Protein AF-A0A1E8YA37-F1 (afdb_monomer_lite)

Radius of gyration: 16.04 Å; chains: 1; bounding box: 35×27×43 Å

Sequence (110 aa):
MLSCDSKEEVSRLTEAFLEDGQVMMPLGEYPFNPHYAWVKDKYGMTWQLFTDDSLSQLYKLEYCLLFAHKLAGLAKPALEYYGQLFNTPVLNVNEYQPGEAHDNRAKINY

Foldseek 3Di:
DAEDQDLVLLVLLQVLQVPQWAWPDDFACDPVAGTWGWIQGPLRDIDIYGYDNPDPDHDDDDDDDDADDPRALCPVVVLVSVCVSSVHDDDDWAFDDPPRDPDPSHGTDD

pLDDT: mean 89.27, std 8.87, range [57.41, 98.38]

Secondary structure (DSSP, 8-state):
-EEESSHHHHHHHHHHHHTT-EEEEEEEEETTEEEEEEEE-TTS-EEEEEE-TT-SSS----------GGGTT-HHHHHHHHHHHTT------EEPPTTT-SSTT--EE-

Structure (mmCIF, N/CA/C/O backbone):
data_AF-A0A1E8YA37-F1
#
_entry.id   AF-A0A1E8YA37-F1
#
loop_
_atom_site.group_PDB
_atom_site.id
_atom_site.type_symbol
_atom_site.label_atom_id
_atom_site.label_alt_id
_atom_site.label_comp_id
_atom_site.label_asym_id
_atom_site.label_entity_id
_atom_site.label_seq_id
_atom_site.pdbx_PDB_ins_code
_atom_site.Cartn_x
_atom_site.Cartn_y
_atom_site.Cartn_z
_atom_site.occupancy
_atom_site.B_iso_or_equiv
_atom_site.auth_seq_id
_atom_site.auth_comp_id
_atom_site.auth_asym_id
_atom_site.auth_atom_id
_atom_site.pdbx_PDB_model_num
ATOM 1 N N . MET A 1 1 ? 4.451 -1.846 9.435 1.00 86.50 1 MET A N 1
ATOM 2 C CA . MET A 1 1 ? 3.354 -1.674 10.411 1.00 86.50 1 MET A CA 1
ATOM 3 C C . MET A 1 1 ? 2.980 -0.211 10.398 1.00 86.50 1 MET A C 1
ATOM 5 O O . MET A 1 1 ? 3.887 0.601 10.255 1.00 86.50 1 MET A O 1
ATOM 9 N N . LEU A 1 2 ? 1.698 0.110 10.486 1.00 89.19 2 LEU A N 1
ATOM 10 C CA . LEU A 1 2 ? 1.201 1.468 10.357 1.00 89.19 2 LEU A CA 1
ATOM 11 C C . LEU A 1 2 ? 0.095 1.693 11.393 1.00 89.19 2 LEU A C 1
ATOM 13 O O . LEU A 1 2 ? -0.947 1.037 11.352 1.00 89.19 2 LEU A O 1
ATOM 17 N N . SER A 1 3 ? 0.363 2.609 12.315 1.00 89.06 3 SER A N 1
ATOM 18 C CA . SER A 1 3 ? -0.600 3.082 13.302 1.00 89.06 3 SER A CA 1
ATOM 19 C C . SER A 1 3 ? -1.451 4.189 12.681 1.00 89.06 3 SER A C 1
ATOM 21 O O . SER A 1 3 ? -0.897 5.146 12.143 1.00 89.06 3 SER A O 1
ATOM 23 N N . CYS A 1 4 ? -2.769 4.058 12.754 1.00 88.38 4 CYS A N 1
ATOM 24 C CA . CYS A 1 4 ? -3.746 5.004 12.225 1.00 88.38 4 CYS A CA 1
ATOM 25 C C . CYS A 1 4 ? -4.455 5.703 13.392 1.00 88.38 4 CYS A C 1
ATOM 27 O O . CYS A 1 4 ? -4.657 5.101 14.445 1.00 88.38 4 CYS A O 1
ATOM 29 N N . ASP A 1 5 ? -4.867 6.951 13.205 1.00 87.56 5 ASP A N 1
ATOM 30 C CA . ASP A 1 5 ? -5.547 7.748 14.237 1.00 87.56 5 ASP A CA 1
ATOM 31 C C . ASP A 1 5 ? -7.039 7.405 14.403 1.00 87.56 5 ASP A C 1
ATOM 33 O O . ASP A 1 5 ? -7.695 7.878 15.328 1.00 87.56 5 ASP A O 1
ATOM 37 N N . SER A 1 6 ? -7.589 6.597 13.495 1.00 89.94 6 SER A N 1
ATOM 38 C CA . SER A 1 6 ? -9.017 6.307 13.416 1.00 89.94 6 SER A CA 1
ATOM 39 C C . SER A 1 6 ? -9.287 4.930 12.813 1.00 89.94 6 SER A C 1
ATOM 41 O O . SER A 1 6 ? -8.505 4.401 12.012 1.00 89.94 6 SER A O 1
ATOM 43 N N . LYS A 1 7 ? -10.418 4.326 13.201 1.00 93.62 7 LYS A N 1
ATOM 44 C CA . LYS A 1 7 ? -10.849 3.023 12.667 1.00 93.62 7 LYS A CA 1
ATOM 45 C C . LYS A 1 7 ? -11.171 3.128 11.180 1.00 93.62 7 LYS A C 1
ATOM 47 O O . LYS A 1 7 ? -10.899 2.210 10.410 1.00 93.62 7 LYS A O 1
ATOM 52 N N . GLU A 1 8 ? -11.728 4.263 10.785 1.00 93.81 8 GLU A N 1
ATOM 53 C CA . GLU A 1 8 ? -12.087 4.613 9.419 1.00 93.81 8 GLU A CA 1
ATOM 54 C C . GLU A 1 8 ? -10.861 4.574 8.506 1.00 93.81 8 GLU A C 1
ATOM 56 O O . GLU A 1 8 ? -10.924 4.014 7.414 1.00 93.81 8 GLU A O 1
ATOM 61 N N . GLU A 1 9 ? -9.728 5.094 8.975 1.00 91.69 9 GLU A N 1
ATOM 62 C CA . GLU A 1 9 ? -8.488 5.115 8.210 1.00 91.69 9 GLU A CA 1
ATOM 63 C C . GLU A 1 9 ? -7.870 3.718 8.053 1.00 91.69 9 GLU A C 1
ATOM 65 O O . GLU A 1 9 ? -7.453 3.348 6.953 1.00 91.69 9 GLU A O 1
ATOM 70 N N . VAL A 1 10 ? -7.894 2.886 9.104 1.00 94.44 10 VAL A N 1
ATOM 71 C CA . VAL A 1 10 ? -7.513 1.465 8.988 1.00 94.44 10 VAL A CA 1
ATOM 72 C C . VAL A 1 10 ? -8.388 0.762 7.951 1.00 94.44 10 VAL A C 1
ATOM 74 O O . VAL A 1 10 ? -7.862 0.036 7.107 1.00 94.44 10 VAL A O 1
ATOM 77 N N . SER A 1 11 ? -9.709 0.970 7.992 1.00 96.25 11 SER A N 1
ATOM 78 C CA . SER A 1 11 ? -10.648 0.361 7.043 1.00 96.25 11 SER A CA 1
ATOM 79 C C . SER A 1 11 ? -10.367 0.824 5.613 1.00 96.25 11 SER A C 1
ATOM 81 O O . SER A 1 11 ? -10.209 -0.014 4.728 1.00 96.25 11 SER A O 1
ATOM 83 N N . ARG A 1 12 ? -10.195 2.136 5.397 1.00 95.81 12 ARG A N 1
ATOM 84 C CA . ARG A 1 12 ? -9.885 2.729 4.088 1.00 95.81 12 ARG A CA 1
ATOM 85 C C . ARG A 1 12 ? -8.603 2.154 3.489 1.00 95.81 12 ARG A C 1
ATOM 87 O O . ARG A 1 12 ? -8.588 1.760 2.325 1.00 95.81 12 ARG A O 1
ATOM 94 N N . LEU A 1 13 ? -7.526 2.102 4.275 1.00 95.31 13 LEU A N 1
ATOM 95 C CA . LEU A 1 13 ? -6.247 1.549 3.826 1.00 95.31 13 LEU A CA 1
ATOM 96 C C . LEU A 1 13 ? -6.347 0.046 3.562 1.00 95.31 13 LEU A C 1
ATOM 98 O O . LEU A 1 13 ? -5.807 -0.439 2.570 1.00 95.31 13 LEU A O 1
ATOM 102 N N . THR A 1 14 ? -7.067 -0.686 4.414 1.00 97.12 14 THR A N 1
ATOM 103 C CA . THR A 1 14 ? -7.304 -2.122 4.229 1.00 97.12 14 THR A CA 1
ATOM 104 C C . THR A 1 14 ? -8.021 -2.384 2.907 1.00 97.12 14 THR A C 1
ATOM 106 O O . THR A 1 14 ? -7.546 -3.194 2.117 1.00 97.12 14 THR A O 1
ATOM 109 N N . GLU A 1 15 ? -9.120 -1.680 2.631 1.00 97.50 15 GLU A N 1
ATOM 110 C CA . GLU A 1 15 ? -9.871 -1.803 1.377 1.00 97.50 15 GLU A CA 1
ATOM 111 C C . GLU A 1 15 ? -9.004 -1.461 0.160 1.00 97.50 15 GLU A C 1
ATOM 113 O O . GLU A 1 15 ? -8.945 -2.236 -0.794 1.00 97.50 15 GLU A O 1
ATOM 118 N N . ALA A 1 16 ? -8.257 -0.355 0.221 1.00 97.00 16 ALA A N 1
ATOM 119 C CA . ALA A 1 16 ? -7.397 0.081 -0.876 1.00 97.00 16 ALA A CA 1
ATOM 120 C C . ALA A 1 16 ? -6.249 -0.896 -1.179 1.00 97.00 16 ALA A C 1
ATOM 122 O O . ALA A 1 16 ? -5.881 -1.083 -2.339 1.00 97.00 16 ALA A O 1
ATOM 123 N N . PHE A 1 17 ? -5.671 -1.535 -0.159 1.00 97.06 17 PHE A N 1
ATOM 124 C CA . PHE A 1 17 ? -4.659 -2.569 -0.377 1.00 97.06 17 PHE A CA 1
ATOM 125 C C . PHE A 1 17 ? -5.252 -3.872 -0.906 1.00 97.06 17 PHE A C 1
ATOM 127 O O . PHE A 1 17 ? -4.525 -4.635 -1.539 1.00 97.06 17 PHE A O 1
ATOM 134 N N . LEU A 1 18 ? -6.541 -4.132 -0.667 1.00 97.56 18 LEU A N 1
ATOM 135 C CA . LEU A 1 18 ? -7.231 -5.341 -1.111 1.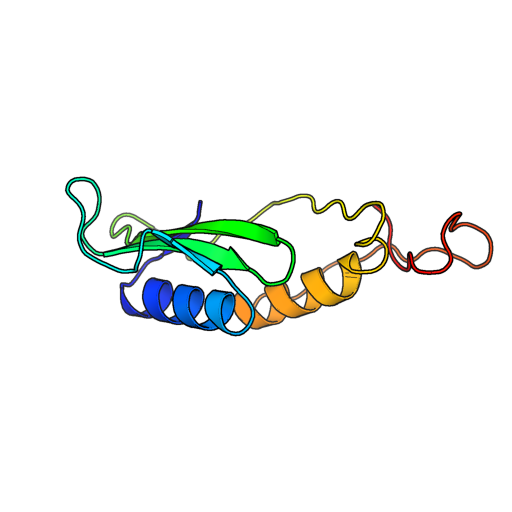00 97.56 18 LEU A CA 1
ATOM 136 C C . LEU A 1 18 ? -7.790 -5.265 -2.537 1.00 97.56 18 LEU A C 1
ATOM 138 O O . LEU A 1 18 ? -8.132 -6.321 -3.060 1.00 97.56 18 LEU A O 1
ATOM 142 N N . GLU A 1 19 ? -7.813 -4.092 -3.185 1.00 95.69 19 GLU A N 1
ATOM 143 C CA . GLU A 1 19 ? -8.285 -3.926 -4.577 1.00 95.69 19 GLU A CA 1
ATOM 144 C C . GLU A 1 19 ? -7.606 -4.909 -5.556 1.00 95.69 19 GLU A C 1
ATOM 146 O O . GLU A 1 19 ? -8.264 -5.453 -6.433 1.00 95.69 19 GLU A O 1
ATOM 151 N N . ASP A 1 20 ? -6.327 -5.225 -5.324 1.00 95.44 20 ASP A N 1
ATOM 152 C CA . ASP A 1 20 ? -5.558 -6.279 -6.012 1.00 95.44 20 ASP A CA 1
ATOM 153 C C . ASP A 1 20 ? -4.641 -7.030 -5.020 1.00 95.44 20 ASP A C 1
ATOM 155 O O . ASP A 1 20 ? -3.530 -7.472 -5.335 1.00 95.44 20 ASP A O 1
ATOM 159 N N . GLY A 1 21 ? -5.083 -7.104 -3.765 1.00 96.69 21 GLY A N 1
ATOM 160 C CA . GLY A 1 21 ? -4.302 -7.622 -2.650 1.00 96.69 21 GLY A CA 1
ATOM 161 C C . GLY A 1 21 ? -4.750 -8.985 -2.151 1.00 96.69 21 GLY A C 1
ATOM 162 O O . GLY A 1 21 ? -5.548 -9.699 -2.754 1.00 96.69 21 GLY A O 1
ATOM 163 N N . GLN A 1 22 ? -4.206 -9.362 -1.000 1.00 98.31 22 GLN A N 1
ATOM 164 C CA . GLN A 1 22 ? -4.536 -10.592 -0.297 1.00 98.31 22 GLN A CA 1
ATOM 165 C C . GLN A 1 22 ? -4.709 -10.302 1.189 1.00 98.31 22 GLN A C 1
ATOM 167 O O . GLN A 1 22 ? -3.855 -9.679 1.822 1.00 98.31 22 GLN A O 1
ATOM 172 N N . VAL A 1 23 ? -5.796 -10.808 1.764 1.00 98.25 23 VAL A N 1
ATOM 173 C CA . VAL A 1 23 ? -5.982 -10.813 3.216 1.00 98.25 23 VAL A CA 1
ATOM 174 C C . VAL A 1 23 ? -5.009 -11.819 3.830 1.00 98.25 23 VAL A C 1
ATOM 176 O O . VAL A 1 23 ? -4.947 -12.968 3.396 1.00 98.25 23 VAL A O 1
ATOM 179 N N . MET A 1 24 ? -4.265 -11.393 4.850 1.00 98.25 24 MET A N 1
ATOM 180 C CA . MET A 1 24 ? -3.423 -12.270 5.673 1.00 98.25 24 MET A CA 1
ATOM 181 C C . MET A 1 24 ? -4.068 -12.513 7.041 1.00 98.25 24 MET A C 1
ATOM 183 O O . MET A 1 24 ? -4.179 -13.656 7.475 1.00 98.25 24 MET A O 1
ATOM 187 N N . MET A 1 25 ? -4.552 -11.447 7.682 1.00 97.88 25 MET A N 1
ATOM 188 C CA . MET A 1 25 ? -5.471 -11.490 8.820 1.00 97.88 25 MET A CA 1
ATOM 189 C C . MET A 1 25 ? -6.602 -10.488 8.562 1.00 97.88 25 MET A C 1
ATOM 191 O O . MET A 1 25 ? -6.308 -9.325 8.267 1.00 97.88 25 MET A O 1
ATOM 195 N N . PRO A 1 26 ? -7.876 -10.917 8.624 1.00 97.62 26 PRO A N 1
ATOM 196 C CA . PRO A 1 26 ? -9.007 -10.065 8.274 1.00 97.62 26 PRO A CA 1
ATOM 197 C C . PRO A 1 26 ? -9.124 -8.870 9.220 1.00 97.62 26 PRO A C 1
ATOM 199 O O . PRO A 1 26 ? -8.719 -8.950 10.380 1.00 97.62 26 PRO A O 1
ATOM 202 N N . LEU A 1 27 ? -9.708 -7.780 8.722 1.00 98.06 27 LEU A N 1
ATOM 203 C CA . LEU A 1 27 ? -10.039 -6.622 9.544 1.00 98.06 27 LEU A CA 1
ATOM 204 C C . LEU A 1 27 ? -10.965 -7.037 10.693 1.00 98.06 27 LEU A C 1
ATOM 206 O O . LEU A 1 27 ? -11.998 -7.665 10.453 1.00 98.06 27 LEU A O 1
ATOM 210 N N . GLY A 1 28 ? -10.609 -6.682 11.925 1.00 97.38 28 GLY A N 1
ATOM 211 C CA . GLY A 1 28 ? -11.446 -6.965 13.085 1.00 97.38 28 GLY A CA 1
ATOM 212 C C . GLY A 1 28 ? -10.808 -6.627 14.427 1.00 97.38 28 GLY A C 1
ATOM 213 O O . GLY A 1 28 ? -9.732 -6.031 14.506 1.00 97.38 28 GLY A O 1
ATOM 214 N N . GLU A 1 29 ? -11.505 -7.032 15.484 1.00 97.56 29 GLU A N 1
ATOM 215 C CA . GLU A 1 29 ? -11.053 -6.933 16.870 1.00 97.56 29 GLU A CA 1
ATOM 216 C C . GLU A 1 29 ? -10.182 -8.135 17.246 1.00 97.56 29 GLU A C 1
ATOM 218 O O . GLU A 1 29 ? -10.550 -9.290 17.021 1.00 97.56 29 GLU A O 1
ATOM 223 N N . TYR A 1 30 ? -9.037 -7.860 17.868 1.00 96.25 30 TYR A N 1
ATOM 224 C CA . TYR A 1 30 ? -8.108 -8.868 18.369 1.00 96.25 30 TYR A CA 1
ATOM 225 C C . TYR A 1 30 ? -7.674 -8.527 19.803 1.00 96.25 30 TYR A C 1
ATOM 227 O O . TYR A 1 30 ? -7.717 -7.360 20.193 1.00 96.25 30 TYR A O 1
ATOM 235 N N . PRO A 1 31 ? -7.176 -9.497 20.600 1.00 96.12 31 PRO A N 1
ATOM 236 C CA . PRO A 1 31 ? -6.770 -9.243 21.989 1.00 96.12 31 PRO A CA 1
ATOM 237 C C . PRO A 1 31 ? -5.727 -8.129 22.170 1.00 96.12 31 PRO A C 1
ATOM 239 O O . PRO A 1 31 ? -5.602 -7.580 23.259 1.00 96.12 31 PRO A O 1
ATOM 242 N N . PHE A 1 32 ? -4.962 -7.818 21.122 1.00 92.88 32 PHE A N 1
ATOM 243 C CA . PHE A 1 32 ? -3.908 -6.804 21.128 1.00 92.88 32 PHE A CA 1
ATOM 244 C C . PHE A 1 32 ? -4.330 -5.460 20.515 1.00 92.88 32 PHE A C 1
ATOM 246 O O . PHE A 1 32 ? -3.612 -4.479 20.695 1.00 92.88 32 PHE A O 1
ATOM 253 N N . ASN A 1 33 ? -5.440 -5.391 19.769 1.00 94.81 33 ASN A N 1
ATOM 254 C CA . ASN A 1 33 ? -5.918 -4.142 19.179 1.00 94.81 33 ASN A CA 1
ATOM 255 C C . ASN A 1 33 ? -7.406 -4.234 18.779 1.00 94.81 33 ASN A C 1
ATOM 257 O O . ASN A 1 33 ? -7.808 -5.228 18.166 1.00 94.81 33 ASN A O 1
ATOM 261 N N . PRO A 1 34 ? -8.223 -3.205 19.073 1.00 93.56 34 PRO A N 1
ATOM 262 C CA . PRO A 1 34 ? -9.653 -3.211 18.774 1.00 93.56 34 PRO A CA 1
ATOM 263 C C . PRO A 1 34 ? -9.990 -2.993 17.290 1.00 93.56 34 PRO A C 1
ATOM 265 O O . PRO A 1 34 ? -11.164 -3.012 16.932 1.00 93.56 34 PRO A O 1
ATOM 268 N N . HIS A 1 35 ? -9.017 -2.711 16.423 1.00 96.00 35 HIS A N 1
ATOM 269 C CA . HIS A 1 35 ? -9.272 -2.544 14.997 1.00 96.00 35 HIS A CA 1
ATOM 270 C C . HIS 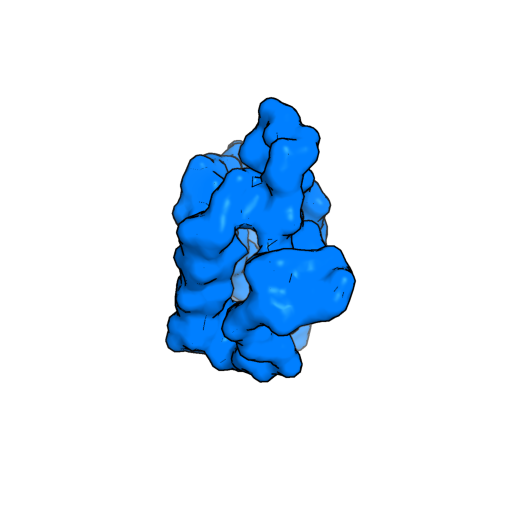A 1 35 ? -7.989 -2.753 14.191 1.00 96.00 35 HIS A C 1
ATOM 272 O O . HIS A 1 35 ? -7.237 -1.815 13.936 1.00 96.00 35 HIS A O 1
ATOM 278 N N . TYR A 1 36 ? -7.728 -4.005 13.819 1.00 97.12 36 TYR A N 1
ATOM 279 C CA . TYR A 1 36 ? -6.494 -4.430 13.160 1.00 97.12 36 TYR A CA 1
ATOM 280 C C . TYR A 1 36 ? -6.767 -5.190 11.867 1.00 97.12 36 TYR A C 1
ATOM 282 O O . TYR A 1 36 ? -7.708 -5.980 11.793 1.00 97.12 36 TYR A O 1
ATOM 290 N N . ALA A 1 37 ? -5.885 -5.017 10.885 1.00 98.12 37 ALA A N 1
ATOM 291 C CA . ALA A 1 37 ? -5.813 -5.847 9.690 1.00 98.12 37 ALA A CA 1
ATOM 292 C C . ALA A 1 37 ? -4.359 -6.166 9.327 1.00 98.12 37 ALA A C 1
ATOM 294 O O . ALA A 1 37 ? -3.449 -5.363 9.549 1.00 98.12 37 ALA A O 1
ATOM 295 N N . TRP A 1 38 ? -4.151 -7.318 8.690 1.00 98.31 38 TRP A N 1
ATOM 296 C CA . TRP A 1 38 ? -2.899 -7.640 8.012 1.00 98.31 38 TRP A CA 1
ATOM 297 C C . TRP A 1 38 ? -3.193 -8.022 6.569 1.00 98.31 38 TRP A C 1
ATOM 299 O O . TRP A 1 38 ? -3.890 -9.002 6.302 1.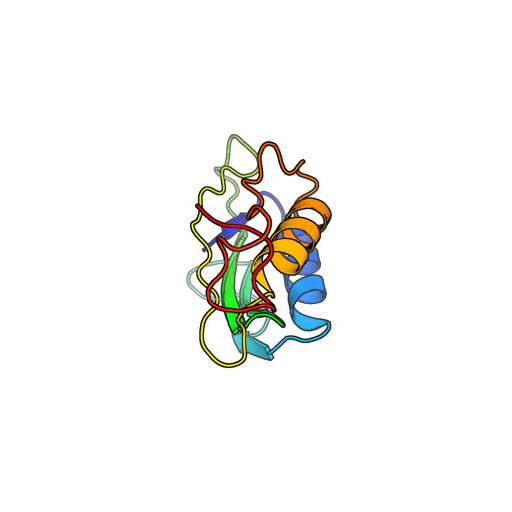00 98.31 38 TRP A O 1
ATOM 309 N N . VAL A 1 39 ? -2.657 -7.255 5.629 1.00 98.38 39 VAL A N 1
ATOM 310 C CA . VAL A 1 39 ? -2.900 -7.434 4.196 1.00 98.38 39 VAL A CA 1
ATOM 311 C C . VAL A 1 39 ? -1.594 -7.437 3.420 1.00 98.38 39 VAL A C 1
ATOM 313 O O . VAL A 1 39 ? -0.585 -6.901 3.871 1.00 98.38 39 VAL A O 1
ATOM 316 N N . LYS A 1 40 ? -1.609 -8.050 2.242 1.00 97.50 40 LYS A N 1
ATOM 317 C CA . LYS A 1 40 ? -0.570 -7.928 1.224 1.00 97.50 40 LYS A CA 1
ATOM 318 C C . LYS A 1 40 ? -1.144 -7.148 0.050 1.00 97.50 40 LYS A C 1
ATOM 320 O O . LYS A 1 40 ? -2.194 -7.532 -0.448 1.00 97.50 40 LYS A O 1
ATOM 325 N N . ASP A 1 41 ? -0.474 -6.095 -0.390 1.00 95.81 41 ASP A N 1
ATOM 326 C CA . ASP A 1 41 ? -0.920 -5.305 -1.539 1.00 95.81 41 ASP A CA 1
ATOM 327 C C . ASP A 1 41 ? -0.519 -5.928 -2.889 1.00 95.81 41 ASP A C 1
ATOM 329 O O . ASP A 1 41 ? 0.176 -6.950 -2.961 1.00 95.81 41 ASP A O 1
ATOM 333 N N . LYS A 1 42 ? -0.919 -5.265 -3.979 1.00 94.12 42 LYS A N 1
ATOM 334 C CA . LYS A 1 42 ? -0.630 -5.666 -5.366 1.00 94.12 42 LYS A CA 1
ATOM 335 C C . LYS A 1 42 ? 0.856 -5.727 -5.729 1.00 94.12 42 LYS A C 1
ATOM 337 O O . LYS A 1 42 ? 1.238 -6.390 -6.692 1.00 94.12 42 LYS A O 1
ATOM 342 N N . TYR A 1 43 ? 1.707 -5.039 -4.970 1.00 91.75 43 TYR A N 1
ATOM 343 C CA . TYR A 1 43 ? 3.158 -5.034 -5.143 1.00 91.75 43 TYR A CA 1
ATOM 344 C C . TYR A 1 43 ? 3.846 -6.134 -4.323 1.00 91.75 43 TYR A C 1
ATOM 346 O O . TYR A 1 43 ? 5.054 -6.345 -4.453 1.00 91.75 43 TYR A O 1
ATOM 354 N N . GLY A 1 44 ? 3.080 -6.873 -3.516 1.00 91.25 44 GLY A N 1
ATOM 355 C CA . GLY A 1 44 ? 3.559 -7.940 -2.651 1.00 91.25 44 GLY A CA 1
ATOM 356 C C . GLY A 1 44 ? 4.043 -7.460 -1.283 1.00 91.25 44 GLY A C 1
ATOM 357 O O . GLY A 1 44 ? 4.529 -8.291 -0.509 1.00 91.25 44 GLY A O 1
ATOM 358 N N . MET A 1 45 ? 3.904 -6.166 -0.971 1.00 91.38 45 MET A N 1
ATOM 359 C CA . MET A 1 45 ? 4.253 -5.605 0.332 1.00 91.38 45 MET A CA 1
ATOM 360 C C . MET A 1 45 ? 3.187 -5.980 1.355 1.00 91.38 45 MET A C 1
ATOM 362 O O . MET A 1 45 ? 1.996 -5.958 1.057 1.00 91.38 45 MET A O 1
ATOM 366 N N . THR A 1 46 ? 3.606 -6.332 2.569 1.00 94.88 46 THR A N 1
ATOM 367 C CA . THR A 1 46 ? 2.676 -6.685 3.644 1.00 94.88 46 THR A CA 1
ATOM 368 C C . THR A 1 46 ? 2.531 -5.550 4.648 1.00 94.88 46 THR A C 1
ATOM 370 O O . THR A 1 46 ? 3.528 -5.063 5.185 1.00 94.88 46 THR A O 1
ATOM 373 N N . TRP A 1 47 ? 1.293 -5.205 4.972 1.00 94.75 47 TRP A N 1
ATOM 374 C CA . TRP A 1 47 ? 0.916 -4.091 5.827 1.00 94.75 47 TRP A CA 1
ATOM 375 C C . TRP A 1 47 ? 0.127 -4.603 7.021 1.00 94.75 47 TRP A C 1
ATOM 377 O O . TRP A 1 47 ? -0.916 -5.225 6.853 1.00 94.75 47 TRP A O 1
ATOM 387 N N . GLN A 1 48 ? 0.627 -4.333 8.222 1.00 95.50 48 GLN A N 1
ATOM 388 C CA . GLN A 1 48 ? -0.169 -4.449 9.442 1.00 95.50 48 GLN A CA 1
ATOM 389 C C . GLN A 1 48 ? -0.678 -3.056 9.787 1.00 95.50 48 GLN A C 1
ATOM 391 O O . GLN A 1 48 ? 0.144 -2.146 9.933 1.00 95.50 48 GLN A O 1
ATOM 396 N N . LEU A 1 49 ? -1.993 -2.919 9.878 1.00 94.75 49 LEU A N 1
ATOM 397 C CA . LEU A 1 49 ? -2.724 -1.674 10.080 1.00 94.75 49 LEU A CA 1
ATOM 398 C C . LEU A 1 49 ? -3.468 -1.775 11.404 1.00 94.75 49 LEU A C 1
ATOM 400 O O . LEU A 1 49 ? -4.089 -2.806 11.660 1.00 94.75 49 LEU A O 1
ATOM 404 N N . PHE A 1 50 ? -3.401 -0.744 12.237 1.00 93.62 50 PHE A N 1
ATOM 405 C CA . PHE A 1 50 ? -4.125 -0.725 13.505 1.00 93.62 50 PHE A CA 1
ATOM 406 C C . PHE A 1 50 ? -4.402 0.682 14.001 1.00 93.62 50 PHE A C 1
ATOM 408 O O . PHE A 1 50 ? -3.655 1.602 13.681 1.00 93.62 50 PHE A O 1
ATOM 415 N N . THR A 1 51 ? -5.445 0.841 14.812 1.00 91.69 51 THR A N 1
ATOM 416 C CA . THR A 1 51 ? -5.718 2.110 15.496 1.00 91.69 51 THR A CA 1
ATOM 417 C C . THR A 1 51 ? -4.793 2.332 16.683 1.00 91.69 51 THR A C 1
ATOM 419 O O . THR A 1 51 ? -4.527 1.396 17.443 1.00 91.69 51 THR A O 1
ATOM 422 N N . ASP A 1 52 ? -4.346 3.572 16.857 1.00 88.19 52 ASP A N 1
ATOM 423 C CA . ASP A 1 52 ? -3.562 4.032 17.999 1.00 88.19 52 ASP A CA 1
ATOM 424 C C . ASP A 1 52 ? -4.000 5.444 18.416 1.00 88.19 52 ASP A C 1
ATOM 426 O O . ASP A 1 52 ? -3.623 6.452 17.819 1.00 88.19 52 ASP A O 1
ATOM 430 N N . ASP A 1 53 ? -4.790 5.497 19.485 1.00 77.25 53 ASP A N 1
ATOM 431 C CA . ASP A 1 53 ? -5.395 6.720 20.017 1.00 77.25 53 ASP A CA 1
ATOM 432 C C . ASP A 1 53 ? -4.359 7.644 20.700 1.00 77.25 53 ASP A C 1
ATOM 434 O O . ASP A 1 53 ? -4.692 8.748 21.133 1.00 77.25 53 ASP A O 1
ATOM 438 N N . SER A 1 54 ? -3.101 7.197 20.835 1.00 78.38 54 SER A N 1
ATOM 439 C CA . SER A 1 54 ? -2.011 7.969 21.447 1.00 78.38 54 SER A CA 1
ATOM 440 C C . SER A 1 54 ? -1.203 8.808 20.450 1.00 78.38 54 SER A C 1
ATOM 442 O O . SER A 1 54 ? -0.317 9.570 20.853 1.00 78.38 54 SER A O 1
ATOM 444 N N . LEU A 1 55 ? -1.498 8.697 19.150 1.00 70.50 55 LEU A N 1
ATOM 445 C CA . LEU A 1 55 ? -0.769 9.401 18.099 1.00 70.50 55 LEU A CA 1
ATOM 446 C C . LEU A 1 55 ? -1.003 10.917 18.153 1.00 70.50 55 LEU A C 1
ATOM 448 O O . LEU A 1 55 ? -2.127 11.405 18.088 1.00 70.50 55 LEU A O 1
ATOM 452 N N . SER A 1 56 ? 0.091 11.680 18.206 1.00 66.25 56 SER A N 1
ATOM 453 C CA . SER A 1 56 ? 0.079 13.149 18.134 1.00 66.25 56 SER A CA 1
ATOM 454 C C . SER A 1 56 ? 0.287 13.705 16.719 1.00 66.25 56 SER A C 1
ATOM 456 O O . SER A 1 56 ? 0.095 14.901 16.497 1.00 66.25 56 SER A O 1
ATOM 458 N N . GLN A 1 57 ? 0.678 12.862 15.757 1.00 61.41 57 GLN A N 1
ATOM 459 C CA . GLN A 1 57 ? 0.829 13.208 14.342 1.00 61.41 57 GLN A CA 1
ATOM 460 C C . GLN A 1 57 ? 0.360 12.063 13.443 1.00 61.41 57 GLN A C 1
ATOM 462 O O . GLN A 1 57 ? 0.669 10.897 13.690 1.00 61.41 57 GLN A O 1
ATOM 467 N N . LEU A 1 58 ? -0.317 12.431 12.355 1.00 62.88 58 LEU A N 1
ATOM 468 C CA . LEU A 1 58 ? -0.618 11.553 11.230 1.00 62.88 58 LEU A CA 1
ATOM 469 C C . LEU A 1 58 ? 0.679 11.245 10.467 1.00 62.88 58 LEU A C 1
ATOM 471 O O . LEU A 1 58 ? 1.273 12.139 9.874 1.00 62.88 58 LEU A O 1
ATOM 475 N N . TYR A 1 59 ? 1.094 9.979 10.519 1.00 62.16 59 TYR A N 1
ATOM 476 C CA . TYR A 1 59 ? 2.104 9.310 9.689 1.00 62.16 59 TYR A CA 1
ATOM 477 C C . TYR A 1 59 ? 3.458 10.012 9.462 1.00 62.16 59 TYR A C 1
ATOM 479 O O . TYR A 1 59 ? 3.582 10.956 8.686 1.00 62.16 59 TYR A O 1
ATOM 487 N N . LYS A 1 60 ? 4.542 9.399 9.963 1.00 57.41 60 LYS A N 1
ATOM 488 C CA . LYS A 1 60 ? 5.878 9.541 9.360 1.00 57.41 60 LYS A CA 1
ATOM 489 C C . LYS A 1 60 ? 6.341 8.187 8.830 1.00 57.41 60 LYS A C 1
ATOM 491 O O . LYS A 1 60 ? 6.779 7.331 9.593 1.00 57.41 60 LYS A O 1
ATOM 496 N N . LEU A 1 61 ? 6.204 7.989 7.521 1.00 68.75 61 LEU A N 1
ATOM 497 C CA . LEU A 1 61 ? 6.559 6.744 6.848 1.00 68.75 61 LEU A CA 1
ATOM 498 C C . LEU A 1 61 ? 7.833 6.962 6.017 1.00 68.75 61 LEU A C 1
ATOM 500 O O . LEU A 1 61 ? 7.792 7.574 4.954 1.00 68.75 61 LEU A O 1
ATOM 504 N N . GLU A 1 62 ? 8.967 6.465 6.508 1.00 65.94 62 GLU A N 1
ATOM 505 C CA . GLU A 1 62 ? 10.231 6.394 5.763 1.00 65.94 62 GLU A CA 1
ATOM 506 C C . GLU A 1 62 ? 10.525 4.922 5.446 1.00 65.94 62 GLU A C 1
ATOM 508 O O . GLU A 1 62 ? 10.602 4.083 6.342 1.00 65.94 62 GLU A O 1
ATOM 513 N N . TYR A 1 63 ? 10.638 4.583 4.164 1.00 70.75 63 TYR A N 1
ATOM 514 C CA . TYR A 1 63 ? 10.839 3.212 3.702 1.00 70.75 63 TYR A CA 1
ATOM 515 C C . TYR A 1 63 ? 11.606 3.210 2.384 1.00 70.75 63 TYR A C 1
ATOM 517 O O . TYR A 1 63 ? 11.482 4.122 1.570 1.00 70.75 63 TYR A O 1
ATOM 525 N N . CYS A 1 64 ? 12.409 2.166 2.184 1.00 73.50 64 CYS A N 1
ATOM 526 C CA . CYS A 1 64 ? 13.149 1.931 0.952 1.00 73.50 64 CYS A CA 1
ATOM 527 C C . CYS A 1 64 ? 12.500 0.763 0.208 1.00 73.50 64 CYS A C 1
ATOM 529 O O . CYS A 1 64 ? 12.334 -0.323 0.767 1.00 73.50 64 CYS A O 1
ATOM 531 N N . LEU A 1 65 ? 12.103 0.994 -1.042 1.00 82.19 65 LEU A N 1
ATOM 532 C CA . LEU A 1 65 ? 11.477 -0.015 -1.887 1.00 82.19 65 LEU A CA 1
ATOM 533 C C . LEU A 1 65 ? 12.494 -0.554 -2.890 1.00 82.19 65 LEU A C 1
ATOM 535 O O . LEU A 1 65 ? 13.049 0.204 -3.681 1.00 82.19 65 LEU A O 1
ATOM 539 N N . LEU A 1 66 ? 12.681 -1.874 -2.912 1.00 83.75 66 LEU A N 1
ATOM 540 C CA . LEU A 1 66 ? 13.478 -2.556 -3.927 1.00 83.75 66 LEU A CA 1
ATOM 541 C C . LEU A 1 66 ? 12.602 -3.541 -4.698 1.00 83.75 66 LEU A C 1
ATOM 543 O O . LEU A 1 66 ? 12.028 -4.465 -4.126 1.00 83.75 66 LEU A O 1
ATOM 547 N N . PHE A 1 67 ? 12.558 -3.374 -6.017 1.00 87.56 67 PHE A N 1
ATOM 548 C CA . PHE A 1 67 ? 11.824 -4.252 -6.919 1.00 87.56 67 PHE A CA 1
ATOM 549 C C . PHE A 1 67 ? 12.792 -4.994 -7.842 1.00 87.56 67 PHE A C 1
ATOM 551 O O . PHE A 1 67 ? 13.503 -4.375 -8.630 1.00 87.56 67 PHE A O 1
ATOM 558 N N . ALA A 1 68 ? 12.805 -6.326 -7.762 1.00 87.50 68 ALA A N 1
ATOM 559 C CA . ALA A 1 68 ? 13.753 -7.178 -8.481 1.00 87.50 68 ALA A CA 1
ATOM 560 C C . ALA A 1 68 ? 13.063 -8.220 -9.379 1.00 87.50 68 ALA A C 1
ATOM 562 O O . ALA A 1 68 ? 11.859 -8.472 -9.281 1.00 87.50 68 ALA A O 1
ATOM 563 N N . HIS A 1 69 ? 13.847 -8.863 -10.251 1.00 88.38 69 HIS A N 1
ATOM 564 C CA . HIS A 1 69 ? 13.404 -9.925 -11.162 1.00 88.38 69 HIS A CA 1
ATOM 565 C C . HIS A 1 69 ? 12.163 -9.535 -11.986 1.00 88.38 69 HIS A C 1
ATOM 567 O O . HIS A 1 69 ? 12.213 -8.630 -12.822 1.00 88.38 69 HIS A O 1
ATOM 573 N N . LYS A 1 70 ? 11.034 -10.221 -11.768 1.00 89.69 70 LYS A N 1
ATOM 574 C CA . LYS A 1 70 ? 9.769 -9.976 -12.472 1.00 89.69 70 LYS A CA 1
ATOM 575 C C . LYS A 1 70 ? 9.099 -8.659 -12.074 1.00 89.69 70 LYS A C 1
ATOM 577 O O . LYS A 1 70 ? 8.252 -8.187 -12.815 1.00 89.69 70 LYS A O 1
ATOM 582 N N . LEU A 1 71 ? 9.490 -8.073 -10.942 1.00 89.88 71 LEU A N 1
ATOM 583 C CA . LEU A 1 71 ? 8.928 -6.824 -10.432 1.00 89.88 71 LEU A CA 1
ATOM 584 C C . LEU A 1 71 ? 9.751 -5.587 -10.829 1.00 89.88 71 LEU A C 1
ATOM 586 O O . LEU A 1 71 ? 9.335 -4.468 -10.543 1.00 89.88 71 LEU A O 1
ATOM 590 N N . ALA A 1 72 ? 10.913 -5.757 -11.472 1.00 91.50 72 ALA A N 1
ATOM 591 C CA . ALA A 1 72 ? 11.737 -4.623 -11.887 1.00 91.50 72 ALA A CA 1
ATOM 592 C C . ALA A 1 72 ? 10.940 -3.653 -12.783 1.00 91.50 72 ALA A C 1
ATOM 594 O O . ALA A 1 72 ? 10.222 -4.076 -13.691 1.00 91.50 72 ALA A O 1
ATOM 595 N N . GLY A 1 73 ? 11.074 -2.354 -12.500 1.00 91.06 73 GLY A N 1
ATOM 596 C CA . GLY A 1 73 ? 1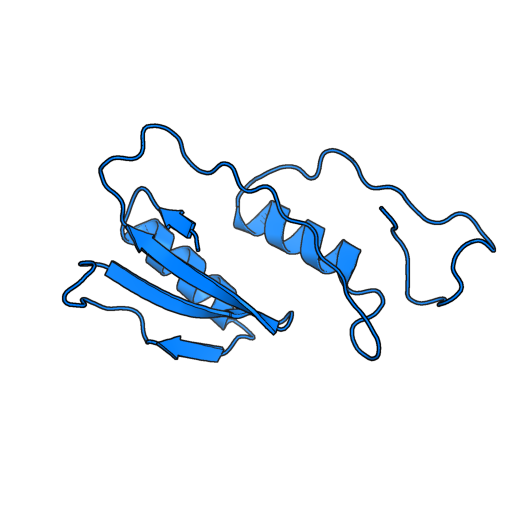0.305 -1.279 -13.138 1.00 91.06 73 GLY A CA 1
ATOM 597 C C . GLY A 1 73 ? 9.062 -0.818 -12.366 1.00 91.06 73 GLY A C 1
ATOM 598 O O . GLY A 1 73 ? 8.541 0.252 -12.664 1.00 91.06 73 GLY A O 1
ATOM 599 N N . LEU A 1 74 ? 8.621 -1.547 -11.332 1.00 93.00 74 LEU A N 1
ATOM 600 C CA . LEU A 1 74 ? 7.432 -1.177 -10.548 1.00 93.00 74 LEU A CA 1
ATOM 601 C C . LEU A 1 74 ? 7.676 -0.098 -9.480 1.00 93.00 74 LEU A C 1
ATOM 603 O O . LEU A 1 74 ? 6.723 0.363 -8.862 1.00 93.00 74 LEU A O 1
ATOM 607 N N . ALA A 1 75 ? 8.919 0.354 -9.295 1.00 91.62 75 ALA A N 1
ATOM 608 C CA . ALA A 1 75 ? 9.262 1.333 -8.265 1.00 91.62 75 ALA A CA 1
ATOM 609 C C . ALA A 1 75 ? 8.522 2.674 -8.432 1.00 91.62 75 ALA A C 1
ATOM 611 O O . ALA A 1 75 ? 7.924 3.158 -7.477 1.00 91.62 75 ALA A O 1
ATOM 612 N N . LYS A 1 76 ? 8.496 3.244 -9.646 1.00 90.12 76 LYS A N 1
ATOM 613 C CA . LYS A 1 76 ? 7.801 4.515 -9.917 1.00 90.12 76 LYS A CA 1
ATOM 614 C C . LYS A 1 76 ? 6.270 4.393 -9.772 1.00 90.12 76 LYS A C 1
ATOM 616 O O . LYS A 1 76 ? 5.715 5.158 -8.988 1.00 90.12 76 LYS A O 1
ATOM 621 N N . PRO A 1 77 ? 5.595 3.396 -10.386 1.00 92.12 77 PRO A N 1
ATOM 622 C CA . PRO A 1 77 ? 4.166 3.157 -10.148 1.00 92.12 77 PRO A CA 1
ATOM 623 C C . PRO A 1 77 ? 3.805 2.921 -8.675 1.00 92.12 77 PRO A C 1
ATOM 625 O O . PRO A 1 77 ? 2.740 3.339 -8.223 1.00 92.12 77 PRO A O 1
ATOM 628 N N . ALA A 1 78 ? 4.673 2.248 -7.913 1.00 92.12 78 ALA A N 1
ATOM 629 C CA . ALA A 1 78 ? 4.455 2.034 -6.488 1.00 92.12 78 ALA A CA 1
ATOM 630 C C . ALA A 1 78 ? 4.562 3.343 -5.696 1.00 92.12 78 ALA A C 1
ATOM 632 O O . ALA A 1 78 ? 3.677 3.627 -4.895 1.00 92.12 78 ALA A O 1
ATOM 633 N N . LEU A 1 79 ? 5.585 4.165 -5.956 1.00 89.81 79 LEU A N 1
ATOM 634 C CA . LEU A 1 79 ? 5.728 5.481 -5.323 1.00 89.81 79 LEU A CA 1
ATOM 635 C C . LEU A 1 79 ? 4.528 6.391 -5.605 1.00 89.81 79 LEU A C 1
ATOM 637 O O . LEU A 1 79 ? 4.008 7.010 -4.682 1.00 89.81 79 LEU A O 1
ATOM 641 N N . GLU A 1 80 ? 4.065 6.446 -6.855 1.00 90.25 80 GLU A N 1
ATOM 642 C CA . GLU A 1 80 ? 2.887 7.233 -7.241 1.00 90.25 80 GLU A CA 1
ATOM 643 C C . GLU A 1 80 ? 1.620 6.732 -6.533 1.00 90.25 80 GLU A C 1
ATOM 645 O O . GLU A 1 80 ? 0.869 7.530 -5.971 1.00 90.25 80 GLU A O 1
ATOM 650 N N . TYR A 1 81 ? 1.418 5.411 -6.492 1.00 92.69 81 TYR A N 1
ATOM 651 C CA . TYR A 1 81 ? 0.298 4.791 -5.784 1.00 92.69 81 TYR A CA 1
ATOM 652 C C . TYR A 1 81 ? 0.312 5.111 -4.285 1.00 92.69 81 TYR A C 1
ATOM 654 O O . TYR A 1 81 ? -0.704 5.545 -3.748 1.00 92.69 81 TYR A O 1
ATOM 662 N N . TYR A 1 82 ? 1.450 4.945 -3.605 1.00 90.88 82 TYR A N 1
ATOM 663 C CA . TYR A 1 82 ? 1.536 5.245 -2.176 1.00 90.88 82 TYR A CA 1
ATOM 664 C C . TYR A 1 82 ? 1.381 6.742 -1.894 1.00 90.88 82 TYR A C 1
ATOM 666 O O . TYR A 1 82 ? 0.724 7.107 -0.922 1.00 90.88 82 TYR A O 1
ATOM 674 N N . GLY A 1 83 ? 1.922 7.609 -2.756 1.00 89.44 83 GLY A N 1
ATOM 675 C CA . GLY A 1 83 ? 1.724 9.054 -2.656 1.00 89.44 83 GLY A CA 1
ATOM 676 C C . GLY A 1 83 ? 0.242 9.431 -2.684 1.00 89.44 83 GLY A C 1
ATOM 677 O O . GLY A 1 83 ? -0.237 10.151 -1.809 1.00 89.44 83 GLY A O 1
ATOM 678 N N . GLN A 1 84 ? -0.517 8.869 -3.629 1.00 91.12 84 GLN A N 1
ATOM 679 C CA . GLN A 1 84 ? -1.968 9.064 -3.701 1.00 91.12 84 GLN A CA 1
ATOM 680 C C . GLN A 1 84 ? -2.692 8.471 -2.488 1.00 91.12 84 GLN A C 1
ATOM 682 O O . GLN A 1 84 ? -3.530 9.137 -1.882 1.00 91.12 84 GLN A O 1
ATOM 687 N N . LEU A 1 85 ? -2.351 7.239 -2.105 1.00 91.31 85 LEU A N 1
ATOM 688 C CA . LEU A 1 85 ? -3.034 6.512 -1.038 1.00 91.31 85 LEU A CA 1
ATOM 689 C C . LEU A 1 85 ? -2.897 7.190 0.331 1.00 91.31 85 LEU A C 1
ATOM 691 O O . LEU A 1 85 ? -3.866 7.241 1.094 1.00 91.31 85 LEU A O 1
ATOM 695 N N . PHE A 1 86 ? -1.706 7.707 0.631 1.00 88.06 86 PHE A N 1
ATOM 696 C CA . PHE A 1 86 ? -1.400 8.402 1.883 1.00 88.06 86 PHE A CA 1
ATOM 697 C C . PHE A 1 86 ? -1.576 9.920 1.787 1.00 88.06 86 PHE A C 1
ATOM 699 O O . PHE A 1 86 ? -1.233 10.627 2.732 1.00 88.06 86 PHE A O 1
ATOM 706 N N . ASN A 1 87 ? -2.094 10.429 0.662 1.00 87.38 87 ASN A N 1
ATOM 707 C CA . ASN A 1 87 ? -2.256 11.859 0.403 1.00 87.38 87 ASN A CA 1
ATOM 708 C C . ASN A 1 87 ? -0.966 12.660 0.685 1.00 87.38 87 ASN A C 1
ATOM 710 O O . ASN A 1 87 ? -0.982 13.711 1.327 1.00 87.38 87 ASN A O 1
ATOM 714 N N . THR A 1 88 ? 0.170 12.125 0.232 1.00 84.50 88 THR A N 1
ATOM 715 C CA . THR A 1 88 ? 1.504 12.689 0.448 1.00 84.50 88 THR A CA 1
ATOM 716 C C . THR A 1 88 ? 2.224 12.898 -0.886 1.00 84.50 88 THR A C 1
ATOM 718 O O . THR A 1 88 ? 2.181 12.025 -1.758 1.00 84.50 88 THR A O 1
ATOM 721 N N . PRO A 1 89 ? 2.882 14.050 -1.103 1.00 84.00 89 PRO A N 1
ATOM 722 C CA . PRO A 1 89 ? 3.605 14.288 -2.340 1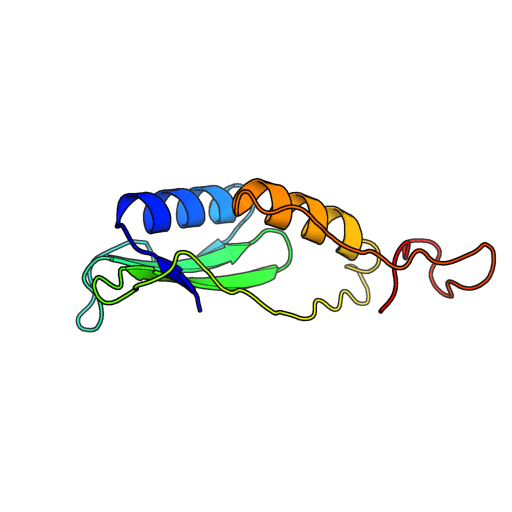.00 84.00 89 PRO A CA 1
ATOM 723 C C . PRO A 1 89 ? 4.891 13.456 -2.398 1.00 84.00 89 PRO A C 1
ATOM 725 O O . PRO A 1 89 ? 5.645 13.361 -1.429 1.00 84.00 89 PRO A O 1
ATOM 728 N N . VAL A 1 90 ? 5.201 12.925 -3.579 1.00 83.62 90 VAL A N 1
ATOM 729 C CA . VAL A 1 90 ? 6.543 12.409 -3.869 1.00 83.62 90 VAL A CA 1
ATOM 730 C C . VAL A 1 90 ? 7.473 13.610 -4.065 1.00 83.62 90 VAL A C 1
ATOM 732 O O . VAL A 1 90 ? 7.285 14.390 -4.995 1.00 83.62 90 VAL A O 1
ATOM 735 N N . LEU A 1 91 ? 8.449 13.784 -3.170 1.00 82.56 91 LEU A N 1
ATOM 736 C CA . LEU A 1 91 ? 9.297 14.984 -3.146 1.00 82.56 91 LEU A CA 1
ATOM 737 C C . LEU A 1 91 ? 10.464 14.929 -4.133 1.00 82.56 91 LEU A C 1
ATOM 739 O O . LEU A 1 91 ? 10.755 15.920 -4.797 1.00 82.56 91 LEU A O 1
ATOM 743 N N . ASN A 1 92 ? 11.163 13.797 -4.194 1.00 81.25 92 ASN A N 1
ATOM 744 C CA . ASN A 1 92 ? 12.335 13.636 -5.043 1.00 81.25 92 ASN A CA 1
ATOM 745 C C . ASN A 1 92 ? 12.402 12.207 -5.580 1.00 81.25 92 ASN A C 1
ATOM 747 O O . ASN A 1 92 ? 12.142 11.250 -4.851 1.00 81.25 92 ASN A O 1
ATOM 751 N N . VAL A 1 93 ? 12.752 12.088 -6.856 1.00 87.12 93 VAL A N 1
ATOM 752 C CA . VAL A 1 93 ? 12.931 10.826 -7.566 1.00 87.12 93 VAL A CA 1
ATOM 753 C C . VAL A 1 93 ? 14.155 10.985 -8.449 1.00 87.12 93 VAL A C 1
ATOM 755 O O . VAL A 1 93 ? 14.217 11.907 -9.260 1.00 87.12 93 VAL A O 1
ATOM 758 N N . ASN A 1 94 ? 15.115 10.081 -8.301 1.00 89.12 94 ASN A N 1
ATOM 759 C CA . ASN A 1 94 ? 16.275 10.037 -9.171 1.00 89.12 94 ASN A CA 1
ATOM 760 C C . ASN A 1 94 ? 15.938 9.164 -10.391 1.00 89.12 94 ASN A C 1
ATOM 762 O O . ASN A 1 94 ? 15.552 8.002 -10.240 1.00 89.12 94 ASN A O 1
ATOM 766 N N . GLU A 1 95 ? 15.985 9.737 -11.596 1.00 91.19 95 GLU A N 1
ATOM 767 C CA . GLU A 1 95 ? 15.678 9.029 -12.845 1.00 91.19 95 GLU A CA 1
ATOM 768 C C . GLU A 1 95 ? 16.967 8.580 -13.540 1.00 91.19 95 GLU A C 1
ATOM 770 O O . GLU A 1 95 ? 17.915 9.357 -13.683 1.00 91.19 95 GLU A O 1
ATOM 775 N N . TYR A 1 96 ? 16.983 7.335 -14.023 1.00 90.94 96 TYR A N 1
ATOM 776 C CA . TYR A 1 96 ? 18.099 6.837 -14.826 1.00 90.94 96 TYR A CA 1
ATOM 777 C C . TYR A 1 96 ? 18.234 7.639 -16.124 1.00 90.94 96 TYR A C 1
ATOM 779 O O . TYR A 1 96 ? 17.263 7.810 -16.866 1.00 90.94 96 TYR A O 1
ATOM 787 N N . GLN A 1 97 ? 19.458 8.049 -16.447 1.00 91.31 97 GLN A N 1
ATOM 788 C CA . GLN A 1 97 ? 19.782 8.661 -17.731 1.00 91.31 97 GLN A CA 1
ATOM 789 C C . GLN A 1 97 ? 19.922 7.601 -18.839 1.00 91.31 97 GLN A C 1
ATOM 791 O O . GLN A 1 97 ? 20.106 6.406 -18.558 1.00 91.31 97 GLN A O 1
ATOM 796 N N . PRO A 1 98 ? 19.844 7.999 -20.125 1.00 89.81 98 PRO A N 1
ATOM 797 C CA . PRO A 1 98 ? 20.044 7.078 -21.238 1.00 89.81 98 PRO A CA 1
ATOM 798 C C . PRO A 1 98 ? 21.363 6.297 -21.116 1.00 89.81 98 PRO A C 1
ATOM 800 O O . PRO A 1 98 ? 22.442 6.881 -21.106 1.00 89.81 98 PRO A O 1
ATOM 803 N N . GLY A 1 99 ? 21.268 4.966 -21.046 1.00 90.44 99 GLY A N 1
ATOM 804 C CA . GLY A 1 99 ? 22.422 4.062 -20.951 1.00 90.44 99 GLY A CA 1
ATOM 805 C C . GLY A 1 99 ? 22.874 3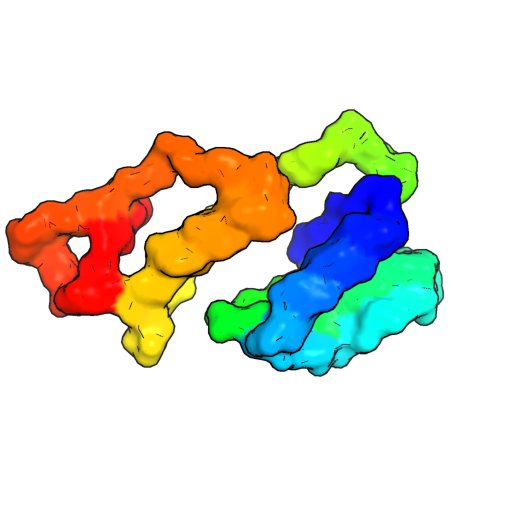.699 -19.531 1.00 90.44 99 GLY A C 1
ATOM 806 O O . GLY A 1 99 ? 23.722 2.824 -19.395 1.00 90.44 99 GLY A O 1
ATOM 807 N N . GLU A 1 100 ? 22.304 4.298 -18.481 1.00 91.25 100 GLU A N 1
ATOM 808 C CA . GLU A 1 100 ? 22.666 3.966 -17.090 1.00 91.25 100 GLU A CA 1
ATOM 809 C C . GLU A 1 100 ? 21.944 2.722 -16.554 1.00 91.25 100 GLU A C 1
ATOM 811 O O . GLU A 1 100 ? 22.479 1.975 -15.730 1.00 91.25 100 GLU A O 1
ATOM 816 N N . ALA A 1 101 ? 20.708 2.494 -17.000 1.00 90.31 101 ALA A N 1
ATOM 817 C CA . ALA A 1 101 ? 19.910 1.366 -16.547 1.00 90.31 101 ALA A CA 1
ATOM 818 C C . ALA A 1 101 ? 20.355 0.067 -17.236 1.00 90.31 101 ALA A C 1
ATOM 820 O O . ALA A 1 101 ? 20.253 -0.073 -18.455 1.00 90.31 101 ALA A O 1
ATOM 821 N N . HIS A 1 102 ? 20.774 -0.921 -16.442 1.00 88.75 102 HIS A N 1
ATOM 822 C CA . HIS A 1 102 ? 21.068 -2.276 -16.928 1.00 88.75 102 HIS A CA 1
ATOM 823 C C . HIS A 1 102 ? 19.801 -3.030 -17.359 1.00 88.75 102 HIS A C 1
ATOM 825 O O . HIS A 1 102 ? 19.853 -3.898 -18.227 1.00 88.75 102 HIS A O 1
ATOM 831 N N . ASP A 1 103 ? 18.663 -2.700 -16.742 1.00 90.06 103 ASP A N 1
ATOM 832 C CA . ASP A 1 103 ? 17.342 -3.218 -17.087 1.00 90.06 103 ASP A CA 1
ATOM 833 C C . ASP A 1 103 ? 16.499 -2.075 -17.655 1.00 90.06 103 ASP A C 1
ATOM 835 O O . ASP A 1 103 ? 16.216 -1.086 -16.983 1.00 90.06 103 ASP A O 1
ATOM 839 N N . ASN A 1 104 ? 16.064 -2.222 -18.899 1.00 90.31 104 ASN A N 1
ATOM 840 C CA . ASN A 1 104 ? 15.272 -1.246 -19.644 1.00 90.31 104 ASN A CA 1
ATOM 841 C C . ASN A 1 104 ? 13.884 -0.960 -19.032 1.00 90.31 104 ASN A C 1
ATOM 843 O O . ASN A 1 104 ? 13.267 0.068 -19.353 1.00 90.31 104 ASN A O 1
ATOM 847 N N . ARG A 1 105 ? 13.397 -1.820 -18.129 1.00 92.25 105 ARG A N 1
ATOM 848 C CA . ARG A 1 105 ? 12.184 -1.581 -17.332 1.00 92.25 105 ARG A CA 1
ATOM 849 C C . ARG A 1 105 ? 12.433 -0.608 -16.180 1.00 92.25 105 ARG A C 1
ATOM 851 O O . ARG A 1 105 ? 11.499 0.077 -15.771 1.00 92.25 105 ARG A O 1
ATOM 858 N N . ALA A 1 106 ? 13.659 -0.527 -15.660 1.00 90.69 106 ALA A N 1
ATOM 859 C CA . ALA A 1 106 ? 13.997 0.362 -14.555 1.00 90.69 106 ALA A CA 1
ATOM 860 C C . ALA A 1 106 ? 14.032 1.823 -15.027 1.00 90.69 106 ALA A C 1
ATOM 862 O O . ALA A 1 106 ? 14.724 2.163 -15.984 1.00 90.69 106 ALA A O 1
ATOM 863 N N . LYS A 1 107 ? 13.252 2.685 -14.363 1.00 89.81 107 LYS A N 1
ATOM 864 C CA . LYS A 1 107 ? 13.154 4.123 -14.683 1.00 89.81 107 LYS A CA 1
ATOM 865 C C . LYS A 1 107 ? 13.757 5.026 -13.616 1.00 89.81 107 LYS A C 1
ATOM 867 O O . LYS A 1 107 ? 14.159 6.136 -13.931 1.00 89.81 107 LYS A O 1
ATOM 872 N N . ILE A 1 108 ? 13.823 4.543 -12.379 1.00 89.62 108 ILE A N 1
ATOM 873 C CA . ILE A 1 108 ? 14.268 5.315 -11.221 1.00 89.62 108 ILE A CA 1
ATOM 874 C C . ILE A 1 108 ? 15.288 4.511 -10.414 1.00 89.62 108 ILE A C 1
ATOM 876 O O . ILE A 1 108 ? 15.238 3.276 -10.431 1.00 89.62 108 ILE A O 1
ATOM 880 N N . ASN A 1 109 ? 16.192 5.204 -9.729 1.00 84.81 109 ASN A N 1
ATOM 881 C CA . ASN A 1 109 ? 17.223 4.647 -8.851 1.00 84.81 109 ASN A CA 1
ATOM 882 C C . ASN A 1 109 ? 17.242 5.363 -7.487 1.00 84.81 109 ASN A C 1
ATOM 884 O O . ASN A 1 109 ? 16.379 6.197 -7.205 1.00 84.81 109 ASN A O 1
ATOM 888 N N . TYR A 1 110 ? 18.155 4.923 -6.616 1.00 73.88 110 TYR A N 1
ATOM 889 C CA . TYR A 1 110 ? 18.338 5.458 -5.266 1.00 73.88 110 TYR A CA 1
ATOM 890 C C . TYR A 1 110 ? 19.124 6.774 -5.255 1.00 73.88 110 TYR A C 1
ATOM 892 O O . TYR A 1 110 ? 19.862 7.053 -6.232 1.00 73.88 110 TYR A O 1
#